Protein AF-A0A8T4R818-F1 (afdb_monomer_lite)

Sequence (73 aa):
MGYRFFVDGLCRKCGKSAMYFCDACGLYFCDDHLIKTQVPDSPKFFIFCESCLHKKKKPLDPYRQHTNPSFRH

Secondary structure (DSSP, 8-state):
-------TTB-TTT-SBP-EE-TTT--EE-GGGEEEEEPTTSS-EEEEEHHHHHT--S---TT----------

Structure (mmCIF, N/CA/C/O backbone):
data_AF-A0A8T4R818-F1
#
_entry.id   AF-A0A8T4R818-F1
#
loop_
_atom_site.group_PDB
_atom_site.id
_atom_site.type_symbol
_atom_site.label_atom_id
_atom_site.label_alt_id
_atom_site.label_comp_id
_atom_site.label_asym_id
_atom_site.label_entity_id
_atom_site.label_seq_id
_atom_site.pdbx_PDB_ins_code
_atom_site.Cartn_x
_atom_site.Cartn_y
_atom_site.Cartn_z
_atom_site.occupancy
_atom_site.B_iso_or_equiv
_atom_site.auth_seq_id
_atom_site.auth_comp_id
_atom_site.auth_asym_id
_atom_site.auth_atom_id
_atom_site.pdbx_PDB_model_num
ATOM 1 N N . MET A 1 1 ? 0.897 -8.464 -33.784 1.00 46.06 1 MET A N 1
ATOM 2 C CA . MET A 1 1 ? 0.249 -8.422 -32.458 1.00 46.06 1 MET A CA 1
ATOM 3 C C . MET A 1 1 ? 1.132 -7.622 -31.510 1.00 46.06 1 MET A C 1
ATOM 5 O O . MET A 1 1 ? 2.230 -8.066 -31.219 1.00 46.06 1 MET A O 1
ATOM 9 N N . GLY A 1 2 ? 0.717 -6.419 -31.104 1.00 44.91 2 GLY A N 1
ATOM 10 C CA . GLY A 1 2 ? 1.466 -5.607 -30.142 1.00 44.91 2 GLY A CA 1
ATOM 11 C C . GLY A 1 2 ? 1.115 -6.034 -28.725 1.00 44.91 2 GLY A C 1
ATOM 12 O O . GLY A 1 2 ? 0.090 -5.613 -28.195 1.00 44.91 2 GLY A O 1
ATOM 13 N N . TYR A 1 3 ? 1.936 -6.886 -28.122 1.00 51.44 3 TYR A N 1
ATOM 14 C CA . TYR A 1 3 ? 1.882 -7.152 -26.689 1.00 51.44 3 TYR A CA 1
ATOM 15 C C . TYR A 1 3 ? 2.243 -5.842 -25.979 1.00 51.44 3 TYR A C 1
ATOM 17 O O . TYR A 1 3 ? 3.408 -5.471 -25.851 1.00 51.44 3 TYR A O 1
ATOM 25 N N . ARG A 1 4 ? 1.215 -5.082 -25.583 1.00 51.31 4 ARG A N 1
ATOM 26 C CA . ARG A 1 4 ? 1.343 -4.036 -24.571 1.00 51.31 4 ARG A CA 1
ATOM 27 C C . ARG A 1 4 ? 1.881 -4.740 -23.334 1.00 51.31 4 ARG A C 1
ATOM 29 O O . ARG A 1 4 ? 1.113 -5.342 -22.593 1.00 51.31 4 ARG A O 1
ATOM 36 N N . PHE A 1 5 ? 3.195 -4.678 -23.150 1.00 48.88 5 PHE A N 1
ATOM 37 C CA . PHE A 1 5 ? 3.864 -4.959 -21.892 1.00 48.88 5 PHE A CA 1
ATOM 38 C C . PHE A 1 5 ? 3.388 -3.913 -20.871 1.00 48.88 5 PHE A C 1
ATOM 40 O O . PHE A 1 5 ? 4.119 -3.001 -20.490 1.00 48.88 5 PHE A O 1
ATOM 47 N N . PHE A 1 6 ? 2.127 -4.003 -20.445 1.00 51.66 6 PHE A N 1
ATOM 48 C CA . PHE A 1 6 ? 1.805 -3.695 -19.067 1.00 5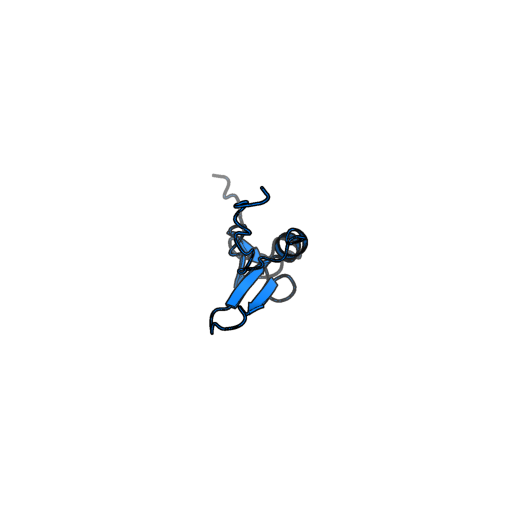1.66 6 PHE A CA 1
ATOM 49 C C . PHE A 1 6 ? 2.632 -4.711 -18.300 1.00 51.66 6 PHE A C 1
ATOM 51 O O . PHE A 1 6 ? 2.293 -5.887 -18.274 1.00 51.66 6 PHE A O 1
ATOM 58 N N . VAL A 1 7 ? 3.815 -4.327 -17.827 1.00 56.09 7 VAL A N 1
ATOM 59 C CA . VAL A 1 7 ? 4.524 -5.221 -16.925 1.00 56.09 7 VAL A CA 1
ATOM 60 C C . VAL A 1 7 ? 3.705 -5.227 -15.637 1.00 56.09 7 VAL A C 1
ATOM 62 O O . VAL A 1 7 ? 3.827 -4.323 -14.806 1.00 56.09 7 VAL A O 1
ATOM 65 N N . ASP A 1 8 ? 2.806 -6.210 -15.556 1.00 60.97 8 ASP A N 1
ATOM 66 C CA . ASP A 1 8 ? 1.961 -6.638 -14.435 1.00 60.97 8 ASP A CA 1
ATOM 67 C C . ASP A 1 8 ? 2.830 -7.049 -13.238 1.00 60.97 8 ASP A C 1
ATOM 69 O O . ASP A 1 8 ? 2.907 -8.206 -12.838 1.00 60.97 8 ASP A O 1
ATOM 73 N N . GLY A 1 9 ? 3.595 -6.097 -12.715 1.00 65.31 9 GLY A N 1
ATOM 74 C CA . GLY A 1 9 ? 4.603 -6.380 -11.705 1.00 65.31 9 GLY A CA 1
ATOM 75 C C . GLY A 1 9 ? 5.764 -5.405 -11.665 1.00 65.31 9 GLY A C 1
ATOM 76 O O . GLY A 1 9 ? 6.764 -5.737 -11.040 1.00 65.31 9 GLY A O 1
ATOM 77 N N . LEU A 1 10 ? 5.686 -4.223 -12.293 1.00 74.38 10 LEU A N 1
ATOM 78 C CA . LEU A 1 10 ? 6.626 -3.134 -12.001 1.00 74.38 10 LEU A CA 1
ATOM 79 C C . LEU A 1 10 ? 5.957 -2.008 -11.224 1.00 74.38 10 LEU A C 1
ATOM 81 O O . LEU A 1 10 ? 4.819 -1.617 -11.481 1.00 74.38 10 LEU A O 1
ATOM 85 N N . CYS A 1 11 ? 6.700 -1.453 -10.274 1.00 80.81 11 CYS A N 1
ATOM 86 C CA . CYS A 1 11 ? 6.312 -0.280 -9.531 1.00 80.81 11 CYS A CA 1
ATOM 87 C C . CYS A 1 11 ? 6.214 0.888 -10.496 1.00 80.81 11 CYS A C 1
ATOM 89 O O . CYS A 1 11 ? 7.198 1.285 -11.120 1.00 80.81 11 CYS A O 1
ATOM 91 N N . ARG A 1 12 ? 5.034 1.500 -10.562 1.00 75.19 12 ARG A N 1
ATOM 92 C CA . ARG A 1 12 ? 4.781 2.603 -11.490 1.00 75.19 12 ARG A CA 1
ATOM 93 C C . ARG A 1 12 ? 5.670 3.831 -11.266 1.00 75.19 12 ARG A C 1
ATOM 95 O O . ARG A 1 12 ? 5.773 4.668 -12.155 1.00 75.19 12 ARG A O 1
ATOM 102 N N . LYS A 1 13 ? 6.284 3.955 -10.086 1.00 76.25 13 LYS A N 1
ATOM 103 C CA . LYS A 1 13 ? 7.108 5.109 -9.718 1.00 76.25 13 LYS A CA 1
ATOM 104 C C . LYS A 1 13 ? 8.588 4.932 -10.048 1.00 76.25 13 LYS A C 1
ATOM 106 O O . LYS A 1 13 ? 9.201 5.867 -10.544 1.00 76.25 13 LYS A O 1
ATOM 111 N N . CYS A 1 14 ? 9.146 3.749 -9.805 1.00 79.38 14 CYS A N 1
ATOM 112 C CA . CYS A 1 14 ? 10.577 3.490 -9.996 1.00 79.38 14 CYS A CA 1
ATOM 113 C C . CYS A 1 14 ? 10.898 2.431 -11.055 1.00 79.38 14 CYS A C 1
ATOM 115 O O . CYS A 1 14 ? 12.069 2.186 -11.317 1.00 79.38 14 CYS A O 1
ATOM 117 N N . GLY A 1 15 ? 9.893 1.770 -11.633 1.00 78.19 15 GLY A N 1
ATOM 118 C CA . GLY A 1 15 ? 10.092 0.705 -12.615 1.00 78.19 15 GLY A CA 1
ATOM 119 C C . GLY A 1 15 ? 10.757 -0.563 -12.060 1.00 78.19 15 GLY A C 1
ATOM 120 O O . GLY A 1 15 ? 11.179 -1.398 -12.849 1.00 78.19 15 GLY A O 1
ATOM 121 N N . LYS A 1 16 ? 10.875 -0.718 -10.731 1.00 80.75 16 LYS A N 1
ATOM 122 C CA . LYS A 1 16 ? 11.375 -1.940 -10.061 1.00 80.75 16 LYS A CA 1
ATOM 123 C C . LYS A 1 16 ? 10.283 -3.004 -9.952 1.00 80.75 16 LYS A C 1
ATOM 125 O O . LYS A 1 16 ? 9.120 -2.664 -10.116 1.00 80.75 16 LYS A O 1
ATOM 130 N N . SER A 1 17 ? 10.616 -4.246 -9.597 1.00 82.19 17 SER A N 1
ATOM 131 C CA . SER A 1 17 ? 9.614 -5.278 -9.292 1.00 82.19 17 SER A CA 1
ATOM 132 C C . SER A 1 17 ? 8.636 -4.814 -8.203 1.00 82.19 17 SER A C 1
ATOM 134 O O . SER A 1 17 ? 9.016 -4.402 -7.108 1.00 82.19 17 SER A O 1
ATOM 136 N N . ALA A 1 18 ? 7.350 -4.853 -8.524 1.00 84.62 18 ALA A N 1
ATOM 137 C CA . ALA A 1 18 ? 6.256 -4.620 -7.605 1.00 84.62 18 ALA A CA 1
ATOM 138 C C . ALA A 1 18 ? 5.691 -5.956 -7.138 1.00 84.62 18 ALA A C 1
ATOM 140 O O . ALA A 1 18 ? 5.369 -6.824 -7.945 1.00 84.62 18 ALA A O 1
ATOM 141 N N . MET A 1 19 ? 5.540 -6.087 -5.824 1.00 82.19 19 MET A N 1
ATOM 142 C CA . MET A 1 19 ? 4.961 -7.273 -5.186 1.00 82.19 19 MET A CA 1
ATOM 143 C C . MET A 1 19 ? 3.646 -6.968 -4.470 1.00 82.19 19 MET A C 1
ATOM 145 O O . MET A 1 19 ? 3.002 -7.867 -3.939 1.00 82.19 19 MET A O 1
ATOM 149 N N . TYR A 1 20 ? 3.245 -5.699 -4.444 1.00 82.81 20 TYR A N 1
ATOM 150 C CA . TYR A 1 20 ? 2.102 -5.233 -3.680 1.00 82.81 20 TYR A CA 1
ATOM 151 C C . TYR A 1 20 ? 1.185 -4.402 -4.564 1.00 82.81 20 TYR A C 1
ATOM 153 O O . TYR A 1 20 ? 1.653 -3.651 -5.419 1.00 82.81 20 TYR A O 1
ATOM 161 N N . PHE A 1 21 ? -0.121 -4.516 -4.347 1.00 84.44 21 PHE A N 1
ATOM 162 C CA . PHE A 1 21 ? -1.121 -3.714 -5.040 1.00 84.44 21 PHE A CA 1
ATOM 163 C C . PHE A 1 21 ? -1.751 -2.716 -4.067 1.00 84.44 21 PHE A C 1
ATOM 165 O O . PHE A 1 21 ? -1.933 -2.997 -2.883 1.00 84.44 21 PHE A O 1
ATOM 172 N N . CYS A 1 22 ? -2.046 -1.520 -4.561 1.00 86.00 22 CYS A N 1
ATOM 173 C CA . CYS A 1 22 ? -2.735 -0.501 -3.788 1.00 86.00 22 CYS A CA 1
ATOM 174 C C . CYS A 1 22 ? -4.238 -0.788 -3.760 1.00 86.00 22 CYS A C 1
ATOM 176 O O . CYS A 1 22 ? -4.874 -0.820 -4.811 1.00 86.00 22 CYS A O 1
ATOM 178 N N . ASP A 1 23 ? -4.813 -0.881 -2.565 1.00 84.88 23 ASP A N 1
ATOM 179 C CA . ASP A 1 23 ? -6.241 -1.142 -2.352 1.00 84.88 23 ASP A CA 1
ATOM 180 C C . ASP A 1 23 ? -7.136 -0.003 -2.884 1.00 84.88 23 ASP A C 1
ATOM 182 O O . ASP A 1 23 ? -8.259 -0.218 -3.324 1.00 84.88 23 ASP A O 1
ATOM 186 N N . ALA A 1 24 ? -6.613 1.228 -2.928 1.00 84.31 24 ALA A N 1
ATOM 187 C CA . ALA A 1 24 ? -7.369 2.394 -3.389 1.00 84.31 24 ALA A CA 1
ATOM 188 C C . ALA A 1 24 ? -7.406 2.564 -4.917 1.00 84.31 24 ALA A C 1
ATOM 190 O O . ALA A 1 24 ? -8.388 3.074 -5.447 1.00 84.31 24 ALA A O 1
ATOM 191 N N . CYS A 1 25 ? -6.321 2.235 -5.627 1.00 83.69 25 CYS A N 1
ATOM 192 C CA . CYS A 1 25 ? -6.204 2.506 -7.068 1.00 83.69 25 CYS A CA 1
ATOM 193 C C . CYS A 1 25 ? -5.954 1.266 -7.931 1.00 83.69 25 CYS A C 1
ATOM 195 O O . CYS A 1 25 ? -5.933 1.394 -9.152 1.00 83.69 25 CYS A O 1
ATOM 197 N N . GLY A 1 26 ? -5.740 0.093 -7.327 1.00 81.56 26 GLY A N 1
ATOM 198 C CA . GLY A 1 26 ? -5.509 -1.169 -8.034 1.00 81.56 26 GLY A CA 1
ATOM 199 C C . GLY A 1 26 ? -4.178 -1.251 -8.785 1.00 81.56 26 GLY A C 1
ATOM 200 O O . GLY A 1 26 ? -4.007 -2.116 -9.633 1.00 81.56 26 GLY A O 1
ATOM 201 N N . LEU A 1 27 ? -3.237 -0.338 -8.522 1.00 82.75 27 LEU A N 1
ATOM 202 C CA . LEU A 1 27 ? -1.931 -0.312 -9.186 1.00 82.75 27 LEU A CA 1
ATOM 203 C C . LEU A 1 27 ? -0.865 -1.053 -8.374 1.00 82.75 27 LEU A C 1
ATOM 205 O O . LEU A 1 27 ? -0.911 -1.059 -7.143 1.00 82.75 27 LEU A O 1
ATOM 209 N N . TYR A 1 28 ? 0.123 -1.609 -9.076 1.00 83.56 28 TYR A N 1
ATOM 210 C CA . TYR A 1 28 ? 1.258 -2.324 -8.495 1.00 83.56 28 TYR A CA 1
ATOM 211 C C . TYR A 1 28 ? 2.391 -1.378 -8.050 1.00 83.56 28 TYR A C 1
ATOM 213 O O . TYR A 1 28 ? 2.793 -0.459 -8.776 1.00 83.56 28 TYR A O 1
ATOM 221 N N . PHE A 1 29 ? 2.926 -1.621 -6.850 1.00 84.19 29 PHE A N 1
ATOM 222 C CA . PHE A 1 29 ? 4.016 -0.871 -6.221 1.00 84.19 29 PHE A CA 1
ATOM 223 C C . PHE A 1 29 ? 5.032 -1.792 -5.524 1.00 84.19 29 PHE A C 1
ATOM 225 O O . PHE A 1 29 ? 4.730 -2.924 -5.136 1.00 84.19 29 PHE A O 1
ATOM 232 N N . CYS A 1 30 ? 6.264 -1.299 -5.383 1.00 86.12 30 CYS A N 1
ATOM 233 C CA . CYS A 1 30 ? 7.299 -1.932 -4.568 1.00 86.12 30 CYS A CA 1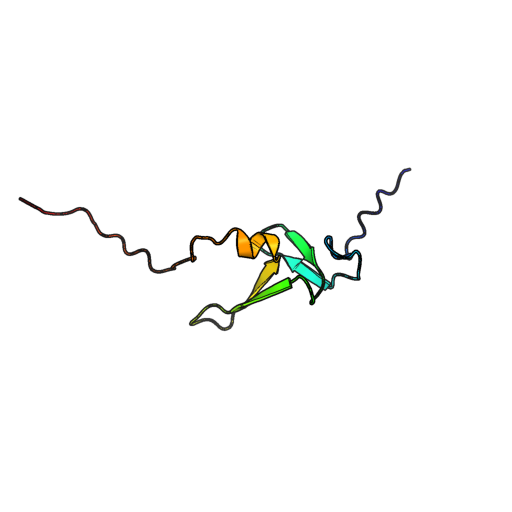
ATOM 234 C C . CYS A 1 30 ? 7.154 -1.514 -3.100 1.00 86.12 30 CYS A C 1
ATOM 236 O O . CYS A 1 30 ? 6.461 -0.542 -2.799 1.00 86.12 30 CYS A O 1
ATOM 238 N N . ASP A 1 31 ? 7.826 -2.230 -2.203 1.00 86.06 31 ASP A N 1
ATOM 239 C CA . ASP A 1 31 ? 7.887 -1.932 -0.767 1.00 86.06 31 ASP A CA 1
ATOM 240 C C . ASP A 1 31 ? 8.327 -0.494 -0.466 1.00 86.06 31 ASP A C 1
ATOM 242 O O . ASP A 1 31 ? 7.731 0.149 0.390 1.00 86.06 31 ASP A O 1
ATOM 246 N N . ASP A 1 32 ? 9.250 0.043 -1.261 1.00 85.12 32 ASP A N 1
ATOM 247 C CA . ASP A 1 32 ? 9.762 1.414 -1.139 1.00 85.12 32 ASP A CA 1
ATOM 248 C C . ASP A 1 32 ? 8.697 2.508 -1.382 1.00 85.12 32 ASP A C 1
ATOM 250 O O . ASP A 1 32 ? 8.784 3.609 -0.851 1.00 85.12 32 ASP A O 1
ATOM 254 N N . HIS A 1 33 ? 7.665 2.209 -2.184 1.00 83.06 33 HIS A N 1
ATOM 255 C CA . HIS A 1 33 ? 6.614 3.164 -2.576 1.00 83.06 33 HIS A CA 1
ATOM 256 C C . HIS A 1 33 ? 5.210 2.741 -2.118 1.00 83.06 33 HIS A C 1
ATOM 258 O O . HIS A 1 33 ? 4.204 3.335 -2.537 1.00 83.06 33 HIS A O 1
ATOM 264 N N . LEU A 1 34 ? 5.119 1.697 -1.294 1.00 84.50 34 LEU A N 1
ATOM 265 C CA . LEU A 1 34 ? 3.879 1.290 -0.652 1.00 84.50 34 LEU A CA 1
ATOM 266 C C . LEU A 1 34 ? 3.871 1.783 0.787 1.00 84.50 34 LEU A C 1
ATOM 268 O O . LEU A 1 34 ? 4.888 1.839 1.468 1.00 84.50 34 LEU A O 1
ATOM 272 N N . ILE A 1 35 ? 2.679 2.068 1.277 1.00 84.31 35 ILE A N 1
ATOM 273 C CA . ILE A 1 35 ? 2.451 2.457 2.655 1.00 84.31 35 ILE A CA 1
ATOM 274 C C . ILE A 1 35 ? 1.464 1.472 3.256 1.00 84.31 35 ILE A C 1
ATOM 276 O O . ILE A 1 35 ? 0.343 1.320 2.765 1.00 84.31 35 ILE A O 1
ATOM 280 N N . LYS A 1 36 ? 1.886 0.796 4.326 1.00 85.94 36 LYS A N 1
ATOM 281 C CA . LYS A 1 36 ? 1.012 -0.070 5.120 1.00 85.94 36 LYS A CA 1
ATOM 282 C C . LYS A 1 36 ? 0.406 0.771 6.230 1.00 85.94 36 LYS A C 1
ATOM 284 O O . LYS A 1 36 ? 1.125 1.322 7.058 1.00 85.94 36 LYS A O 1
ATOM 289 N N . THR A 1 37 ? -0.913 0.879 6.244 1.00 83.81 37 THR A N 1
ATOM 290 C CA . THR A 1 37 ? -1.645 1.539 7.324 1.00 83.81 37 THR A CA 1
ATOM 291 C C . THR A 1 37 ? -2.366 0.481 8.140 1.00 83.81 37 THR A C 1
ATOM 293 O O . THR A 1 37 ? -3.189 -0.261 7.604 1.00 83.81 37 THR A O 1
ATOM 296 N N . GLN A 1 38 ? -2.067 0.417 9.436 1.00 84.19 38 GLN A N 1
ATOM 297 C CA . GLN A 1 38 ? -2.830 -0.391 10.383 1.00 84.19 38 GLN A CA 1
ATOM 298 C C . GLN A 1 38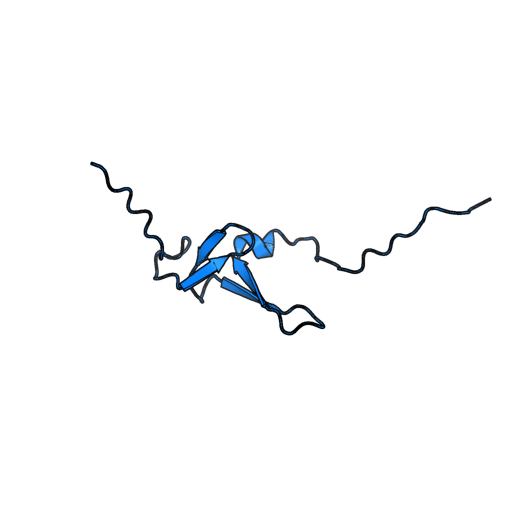 ? -4.109 0.342 10.792 1.00 84.19 38 GLN A C 1
ATOM 300 O O . GLN A 1 38 ? -4.101 1.562 10.972 1.00 84.19 38 GLN A O 1
ATOM 305 N N . VAL A 1 39 ? -5.202 -0.396 10.952 1.00 80.00 39 VAL A N 1
ATOM 306 C CA . VAL A 1 39 ? -6.426 0.153 11.537 1.00 80.00 39 VAL A CA 1
ATOM 307 C C . VAL A 1 39 ? -6.287 0.095 13.060 1.00 80.00 39 VAL A C 1
ATOM 309 O O . VAL A 1 39 ? -6.001 -0.983 13.586 1.00 80.00 39 VAL A O 1
ATOM 312 N N . PRO A 1 40 ? -6.462 1.209 13.793 1.00 76.44 40 PRO A N 1
ATOM 313 C CA . PRO A 1 40 ? -6.562 1.132 15.245 1.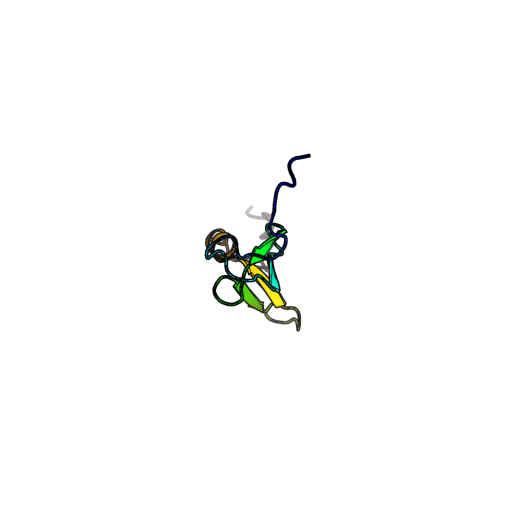00 76.44 40 PRO A CA 1
ATOM 314 C C . PRO A 1 40 ? -7.766 0.245 15.590 1.00 76.44 40 PRO A C 1
ATOM 316 O O . PRO A 1 40 ? -8.833 0.434 15.016 1.00 76.44 40 PRO A O 1
ATOM 319 N N . ASP A 1 41 ? -7.577 -0.730 16.483 1.00 81.88 41 ASP A N 1
ATOM 320 C CA . ASP A 1 41 ? -8.599 -1.713 16.895 1.00 81.88 41 ASP A CA 1
ATOM 321 C C . ASP A 1 41 ? -8.861 -2.896 15.928 1.00 81.88 41 ASP A C 1
ATOM 323 O O . ASP A 1 41 ? -9.787 -3.677 16.125 1.00 81.88 41 ASP A O 1
ATOM 327 N N . SER A 1 42 ? -8.041 -3.106 14.886 1.00 83.38 42 SER A N 1
ATOM 328 C CA . SER A 1 42 ? -8.173 -4.296 14.025 1.00 83.38 42 SER A CA 1
ATOM 329 C C . SER A 1 42 ? -6.820 -4.875 13.596 1.00 83.38 42 SER A C 1
ATOM 331 O O . SER A 1 42 ? -5.919 -4.113 13.254 1.00 83.38 42 SER A O 1
ATOM 333 N N . PRO A 1 43 ? -6.665 -6.213 13.491 1.00 84.38 43 PRO A N 1
ATOM 334 C CA . PRO A 1 43 ? -5.453 -6.836 12.940 1.00 84.38 43 PRO A CA 1
ATOM 335 C C . PRO A 1 43 ? -5.313 -6.647 11.416 1.00 84.38 43 PRO A C 1
ATOM 337 O O . PRO A 1 43 ? -4.409 -7.204 10.795 1.00 84.38 43 PRO A O 1
ATOM 340 N N . LYS A 1 44 ? -6.222 -5.892 10.786 1.00 84.12 44 LYS A N 1
ATOM 341 C CA . LYS A 1 44 ? -6.215 -5.618 9.349 1.00 84.12 44 LYS A CA 1
ATOM 342 C C . LYS A 1 44 ? -5.269 -4.468 9.016 1.00 84.12 44 LYS A C 1
ATOM 344 O O . LYS A 1 44 ? -5.330 -3.385 9.599 1.00 84.12 44 LYS A O 1
ATOM 349 N N . PHE A 1 45 ? -4.443 -4.701 8.006 1.00 84.81 45 PHE A N 1
ATOM 350 C CA . PHE A 1 45 ? -3.593 -3.701 7.376 1.00 84.81 45 PHE A CA 1
ATOM 351 C C . PHE A 1 45 ? -4.123 -3.402 5.975 1.00 84.81 45 PHE A C 1
ATOM 353 O O . PHE A 1 45 ? -4.474 -4.311 5.226 1.00 84.81 45 PHE A O 1
ATOM 360 N N . PHE A 1 46 ? -4.152 -2.126 5.613 1.00 84.81 46 PHE A N 1
ATOM 361 C CA . PHE A 1 46 ? -4.432 -1.691 4.251 1.00 84.81 46 PHE A CA 1
ATOM 362 C C . PHE A 1 46 ? -3.142 -1.245 3.575 1.00 84.81 46 PHE A C 1
ATOM 364 O O . PHE A 1 46 ? -2.295 -0.599 4.197 1.00 84.81 46 PHE A O 1
ATOM 371 N N . ILE A 1 47 ? -3.003 -1.579 2.294 1.00 86.25 47 ILE A N 1
ATOM 372 C CA . ILE A 1 47 ? -1.846 -1.210 1.481 1.00 86.25 47 ILE A CA 1
ATOM 373 C C . ILE A 1 47 ? -2.256 -0.083 0.541 1.00 86.25 47 ILE A C 1
ATOM 375 O O . ILE A 1 47 ? -3.141 -0.243 -0.298 1.00 86.25 47 ILE A O 1
ATOM 379 N N . PHE A 1 48 ? -1.594 1.062 0.667 1.00 86.88 48 PHE A N 1
ATOM 380 C CA . PHE A 1 48 ? -1.843 2.234 -0.162 1.00 86.88 48 PHE A CA 1
ATOM 381 C C . PHE A 1 48 ? -0.579 2.688 -0.882 1.00 86.88 48 PHE A C 1
ATOM 383 O O . PHE A 1 48 ? 0.534 2.506 -0.405 1.00 86.88 48 PHE A O 1
ATOM 390 N N . CYS A 1 49 ? -0.760 3.325 -2.034 1.00 84.31 49 CYS A N 1
ATOM 391 C CA . CYS A 1 49 ? 0.310 4.021 -2.732 1.00 84.31 49 CYS A CA 1
ATOM 392 C C . CYS A 1 49 ? 0.598 5.376 -2.065 1.00 84.31 49 CYS A C 1
ATOM 394 O O . CYS A 1 49 ? -0.335 6.002 -1.555 1.00 84.31 49 CYS A O 1
ATOM 396 N N . GLU A 1 50 ? 1.829 5.894 -2.120 1.00 78.62 50 GLU A N 1
ATOM 397 C CA . GLU A 1 50 ? 2.140 7.228 -1.562 1.00 78.62 50 GLU A CA 1
ATOM 398 C C . GLU A 1 50 ? 1.211 8.332 -2.102 1.00 78.62 50 GLU A C 1
ATOM 400 O O . GLU A 1 50 ? 0.712 9.180 -1.361 1.00 78.62 50 GLU A O 1
ATOM 405 N N . SER A 1 51 ? 0.898 8.295 -3.402 1.00 77.81 51 SER A N 1
ATOM 406 C CA . SER A 1 51 ? -0.020 9.257 -4.030 1.00 77.81 51 SER A CA 1
ATOM 407 C C . SER A 1 51 ? -1.449 9.158 -3.482 1.00 77.81 51 SER A C 1
ATOM 409 O O . SER A 1 51 ? -2.172 10.152 -3.423 1.00 77.81 51 SER A O 1
ATOM 411 N N . CYS A 1 52 ? -1.860 7.954 -3.091 1.00 80.50 52 CYS A N 1
ATOM 412 C CA . CYS A 1 52 ? -3.173 7.633 -2.551 1.00 80.50 52 CYS A CA 1
ATOM 413 C C . CYS A 1 52 ? -3.257 8.047 -1.079 1.00 80.50 52 CYS A C 1
ATOM 415 O O . CYS A 1 52 ? -4.289 8.555 -0.639 1.00 80.50 52 CYS A O 1
ATOM 417 N N . LEU A 1 53 ? -2.155 7.892 -0.338 1.00 73.44 53 LEU A N 1
ATOM 418 C CA . LEU A 1 53 ? -2.049 8.360 1.036 1.00 73.44 53 LEU A CA 1
ATOM 419 C C . LEU A 1 53 ? -2.129 9.888 1.104 1.00 73.44 53 LEU A C 1
ATOM 421 O O . LEU A 1 53 ? -2.924 10.416 1.874 1.00 73.44 53 LEU A O 1
ATOM 425 N N . HIS A 1 54 ? -1.388 10.615 0.264 1.00 65.50 54 HIS A N 1
ATOM 426 C CA . HIS A 1 54 ? -1.411 12.085 0.284 1.00 65.50 54 HIS A CA 1
ATOM 427 C C . HIS A 1 54 ? -2.770 12.688 -0.110 1.00 65.50 54 HIS A C 1
ATOM 429 O O . HIS A 1 54 ? -3.069 13.829 0.246 1.00 65.50 54 HIS A O 1
ATOM 435 N N . LYS A 1 55 ? -3.635 11.924 -0.792 1.00 61.84 55 LYS A N 1
ATOM 436 C CA . LYS A 1 55 ? -5.032 12.317 -1.040 1.00 61.84 55 LYS A CA 1
ATOM 437 C C . LYS A 1 55 ? -5.920 12.185 0.203 1.00 61.84 55 LYS A C 1
ATOM 439 O O . LYS A 1 55 ? -6.954 12.851 0.258 1.00 61.84 55 LYS A O 1
ATOM 444 N N . LYS A 1 56 ? -5.511 11.438 1.238 1.00 55.16 56 LYS A N 1
ATOM 445 C CA . LYS A 1 56 ? -6.163 11.433 2.559 1.00 55.16 56 LYS A CA 1
ATOM 446 C C . LYS A 1 56 ? -5.788 12.681 3.377 1.00 55.16 56 LYS A C 1
ATOM 448 O O . LYS A 1 56 ? -5.423 12.596 4.539 1.00 55.16 56 LYS A O 1
ATOM 453 N N . LYS A 1 57 ? -5.995 13.877 2.808 1.00 46.47 57 LYS A N 1
ATOM 454 C CA . LYS A 1 57 ? -6.199 15.127 3.577 1.00 46.47 57 LYS A CA 1
ATOM 455 C C . LYS A 1 57 ? -7.606 15.215 4.184 1.00 46.47 57 LYS A C 1
ATOM 457 O O . LYS A 1 57 ? -8.111 16.297 4.464 1.00 46.47 57 LYS A O 1
ATOM 462 N N . LYS A 1 58 ? -8.254 14.076 4.398 1.00 45.72 58 LYS A N 1
ATOM 463 C CA . LYS A 1 58 ? -9.243 13.914 5.453 1.00 45.72 58 LYS A CA 1
ATOM 464 C C . LYS A 1 58 ? -8.891 12.582 6.103 1.00 45.72 58 LYS A C 1
ATOM 466 O O . LYS A 1 58 ? -8.901 11.581 5.378 1.00 45.72 58 LYS A O 1
ATOM 471 N N . PRO A 1 59 ? -8.511 12.549 7.392 1.00 46.56 59 PRO A N 1
ATOM 472 C CA . PRO A 1 59 ? -8.486 11.283 8.100 1.00 46.56 59 PRO A CA 1
ATOM 473 C C . PRO A 1 59 ? -9.834 10.613 7.832 1.00 46.56 59 PRO A C 1
ATOM 475 O O . PRO A 1 59 ? -10.882 11.267 7.883 1.00 46.56 59 PRO A O 1
ATOM 478 N N . LEU A 1 60 ? -9.802 9.334 7.460 1.00 54.31 60 LEU A N 1
ATOM 479 C CA . LEU A 1 60 ? -10.954 8.475 7.685 1.00 54.31 60 LEU A CA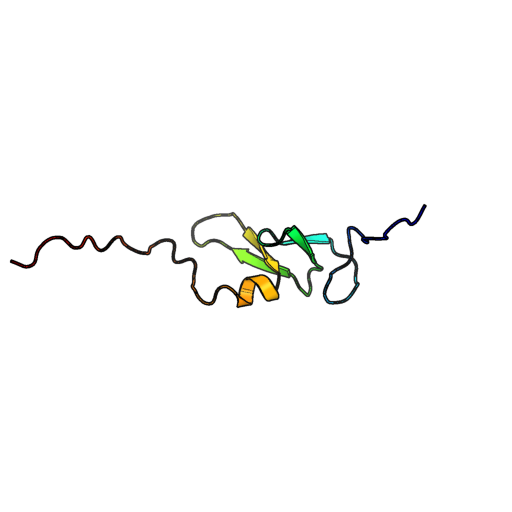 1
ATOM 480 C C . LEU A 1 60 ? -11.072 8.419 9.199 1.00 54.31 60 LEU A C 1
ATOM 482 O O . LEU A 1 60 ? -10.474 7.566 9.838 1.00 54.31 60 LEU A O 1
ATOM 486 N N . ASP A 1 61 ? -11.711 9.437 9.749 1.00 48.50 61 ASP A N 1
ATOM 487 C CA . ASP A 1 61 ? -12.217 9.433 11.092 1.00 48.50 61 ASP A CA 1
ATOM 488 C C . ASP A 1 61 ? -13.420 8.483 11.032 1.00 48.50 61 ASP A C 1
ATOM 490 O O . ASP A 1 61 ? -14.425 8.821 10.394 1.00 48.50 61 ASP A O 1
ATOM 494 N N . PRO A 1 62 ? -13.325 7.253 11.576 1.00 53.41 62 PRO A N 1
ATOM 495 C CA . PRO A 1 62 ? -14.464 6.338 11.616 1.00 53.41 62 PRO A CA 1
ATOM 496 C C . PRO A 1 62 ? -15.556 6.836 12.579 1.00 53.41 62 PRO A C 1
ATOM 498 O O . PRO A 1 62 ? -16.556 6.154 12.780 1.00 53.41 62 PRO A O 1
ATOM 501 N N . TYR A 1 63 ? -15.375 8.014 13.177 1.00 51.75 63 TYR A N 1
ATOM 502 C CA . TYR A 1 63 ? -16.166 8.551 14.262 1.00 51.75 63 TYR A CA 1
ATOM 503 C C . TYR A 1 63 ? -16.612 9.985 13.965 1.00 51.75 63 TYR A C 1
ATOM 505 O O . TYR A 1 63 ? -16.663 10.848 14.842 1.00 51.75 63 TYR A O 1
ATOM 513 N N . ARG A 1 64 ? -16.985 10.269 12.710 1.00 50.34 64 ARG A N 1
ATOM 514 C CA . ARG A 1 64 ? -17.741 11.484 12.415 1.00 50.34 64 ARG A CA 1
ATOM 515 C C . ARG A 1 64 ? -19.132 11.289 13.012 1.00 50.34 64 ARG A C 1
ATOM 517 O O . ARG A 1 64 ? -20.051 10.814 12.349 1.00 50.34 64 ARG A O 1
ATOM 524 N N . GLN A 1 65 ? -19.228 11.581 14.307 1.00 56.44 65 GLN A N 1
ATOM 525 C CA . GLN A 1 65 ? -20.450 11.594 15.084 1.00 56.44 65 GLN A CA 1
ATOM 526 C C . GLN A 1 65 ? -21.495 12.345 14.268 1.00 56.44 65 GLN A C 1
ATOM 528 O O . GLN A 1 65 ? -21.304 13.502 13.887 1.00 56.44 65 GLN A O 1
ATOM 533 N N . HIS A 1 66 ? -22.590 11.650 13.985 1.00 54.44 66 HIS A N 1
ATOM 534 C CA . HIS A 1 66 ? -23.861 12.257 13.643 1.00 54.44 66 HIS A CA 1
ATOM 535 C C . HI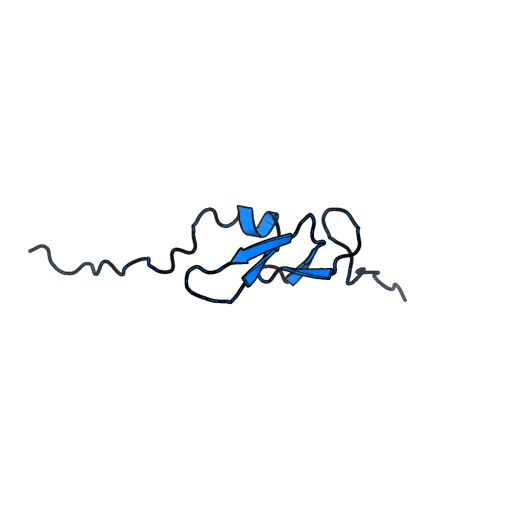S A 1 66 ? -24.210 13.229 14.781 1.00 54.44 66 HIS A C 1
ATOM 537 O O . HIS A 1 66 ? -24.865 12.856 15.752 1.00 54.44 66 HIS A O 1
ATOM 543 N N . THR A 1 67 ? -23.761 14.481 14.708 1.00 53.88 67 THR A N 1
ATOM 544 C CA . THR A 1 67 ? -24.376 15.543 15.498 1.00 53.88 67 THR A CA 1
ATOM 545 C C . THR A 1 67 ? -25.701 15.841 14.820 1.00 53.88 67 THR A C 1
ATOM 547 O O . THR A 1 67 ? -25.792 16.641 13.890 1.00 53.88 67 THR A O 1
ATOM 550 N N . ASN A 1 68 ? -26.698 15.072 15.243 1.00 49.44 68 ASN A N 1
ATOM 551 C CA . ASN A 1 68 ? -28.113 15.282 15.017 1.00 49.44 68 ASN A CA 1
ATOM 552 C C . ASN A 1 68 ? -28.453 16.774 15.222 1.00 49.44 68 ASN A C 1
ATOM 554 O O . ASN A 1 68 ? -28.260 17.272 16.334 1.00 49.44 68 ASN A O 1
ATOM 558 N N . PRO A 1 69 ? -28.934 17.512 14.205 1.00 57.00 69 PRO A N 1
ATOM 559 C CA . PRO A 1 69 ? -29.482 18.841 14.420 1.00 57.00 69 PRO A CA 1
ATOM 560 C C . PRO A 1 69 ? -30.893 18.685 14.994 1.00 57.00 69 PRO A C 1
ATOM 562 O O . PRO A 1 69 ? -31.888 18.849 14.294 1.00 57.00 69 PRO A O 1
ATOM 565 N N . SER A 1 70 ? -30.990 18.334 16.274 1.00 58.69 70 SER A N 1
ATOM 566 C CA . SER A 1 70 ? -32.259 18.361 16.990 1.00 58.69 70 SER A CA 1
ATOM 567 C C . SER A 1 70 ? -32.126 19.258 18.211 1.00 58.69 70 SER A C 1
ATOM 569 O O . SER A 1 70 ? -31.279 19.030 19.070 1.00 58.69 70 SER A O 1
ATOM 571 N N . PHE A 1 71 ? -33.003 20.262 18.244 1.00 55.53 71 PHE A N 1
ATOM 572 C CA . PHE A 1 71 ? -33.306 21.169 19.350 1.00 55.53 71 PHE A CA 1
ATOM 573 C C . PHE A 1 71 ? -32.311 22.299 19.649 1.00 55.53 71 PHE A C 1
ATOM 575 O O . PHE A 1 71 ? -31.436 22.195 20.502 1.00 55.53 71 PHE A O 1
ATOM 582 N N . ARG A 1 72 ? -32.595 23.476 19.079 1.00 56.03 72 ARG A N 1
ATOM 583 C CA . ARG A 1 72 ? -32.706 24.694 19.897 1.00 56.03 72 ARG A CA 1
ATOM 584 C C . ARG A 1 72 ? -34.062 25.337 19.601 1.00 56.03 72 ARG A C 1
ATOM 586 O O . ARG A 1 72 ? -34.297 25.761 18.473 1.00 56.03 72 ARG A O 1
ATOM 593 N N . HIS A 1 73 ? -34.948 25.264 20.596 1.00 57.28 73 HIS A N 1
ATOM 594 C CA . HIS A 1 73 ? -36.115 26.135 20.749 1.00 57.28 73 HIS A CA 1
ATOM 595 C C . HIS A 1 73 ? -35.652 27.567 21.034 1.00 57.28 73 HIS A C 1
ATOM 597 O O . HIS A 1 73 ? -34.567 27.709 21.651 1.00 57.28 73 HIS A O 1
#

Radius of gyration: 18.52 Å; chains: 1; bounding box: 48×35×53 Å

pLDDT: mean 70.93, std 14.71, range [44.91, 86.88]

Foldseek 3Di:
DDPPPPVPAAAPPPRHGFPDAAPVPRDTHHPVQWDWDDDVPDPDIGIHGPVRVVVCPDPPPVCPDPPDPDDDD